Protein AF-A0A0F9DKB9-F1 (afdb_monomer_lite)

Sequence (125 aa):
MIKGDYRDLLKMTRENECPEHGYCLNLVWNAQENSYAIRCGGGHFPDTLTRQLSLTQLYKTGEPLPSYIEENIKRRENKKAMVNPRQQGKPELSLIPHIDLGTGELMVPDLIESLVRYASKYGLD

Organism: NCBI:txid412755

Secondary structure (DSSP, 8-state):
--EE-HHHHHHHHHHEE-TTT-PBEEEEEETTTTEEEEEETTSS--SS-EE---HHHHHHHTPPPPHHHHHHHHHHHHHHHHT-STT-----GGGS-SB-TTT-PBPPHHHHHHHHHHHHHHT--

Radius of gyration: 28.63 Å; chains: 1; bounding box: 68×24×62 Å

pLDDT: mean 77.56, std 11.98, range [46.16, 92.25]

Structure (mmCIF, N/CA/C/O backbone):
data_AF-A0A0F9DKB9-F1
#
_entry.id   AF-A0A0F9DKB9-F1
#
loop_
_atom_site.group_PDB
_atom_site.id
_atom_site.type_symbol
_atom_site.label_atom_id
_atom_site.label_alt_id
_atom_site.label_comp_id
_atom_site.label_asym_id
_atom_site.label_entity_id
_atom_site.label_seq_id
_atom_site.pdbx_PDB_ins_code
_atom_site.Cartn_x
_atom_site.Cartn_y
_atom_site.Cartn_z
_atom_site.occupancy
_atom_site.B_iso_or_equiv
_atom_site.auth_seq_id
_atom_site.auth_comp_id
_atom_site.auth_asym_id
_atom_site.auth_atom_id
_atom_site.pdbx_PDB_model_num
ATOM 1 N N . MET A 1 1 ? 17.967 -5.641 -12.832 1.00 85.75 1 MET A N 1
ATOM 2 C CA . MET A 1 1 ? 17.113 -4.588 -13.430 1.00 85.75 1 MET A CA 1
ATOM 3 C C . MET A 1 1 ? 15.797 -5.179 -13.906 1.00 85.75 1 MET A C 1
ATOM 5 O O . MET A 1 1 ? 15.797 -6.032 -14.790 1.00 85.75 1 MET A O 1
ATOM 9 N N . ILE A 1 2 ? 14.688 -4.699 -13.350 1.00 85.94 2 ILE A N 1
ATOM 10 C CA . ILE A 1 2 ? 13.335 -5.140 -13.706 1.00 85.94 2 ILE A CA 1
ATOM 11 C C . ILE A 1 2 ? 12.843 -4.362 -14.930 1.00 85.94 2 ILE A C 1
ATOM 13 O O . ILE A 1 2 ? 12.879 -3.129 -14.936 1.00 85.94 2 ILE A O 1
ATOM 17 N N . LYS A 1 3 ? 12.395 -5.095 -15.952 1.00 90.81 3 LYS A N 1
ATOM 18 C CA . LYS A 1 3 ? 11.954 -4.576 -17.256 1.00 90.81 3 LYS A CA 1
ATOM 19 C C . LYS A 1 3 ? 10.597 -5.161 -17.620 1.00 90.81 3 LYS A C 1
ATOM 21 O O . LYS A 1 3 ? 10.229 -6.217 -17.108 1.00 90.81 3 LYS A O 1
ATOM 26 N N . GLY A 1 4 ? 9.883 -4.504 -18.525 1.00 88.81 4 GLY A N 1
ATOM 27 C CA . GLY A 1 4 ? 8.587 -4.977 -18.997 1.00 88.81 4 GLY A CA 1
ATOM 28 C C . GLY A 1 4 ? 7.736 -3.875 -19.611 1.00 88.81 4 GLY A C 1
ATOM 29 O O . GLY A 1 4 ? 8.230 -2.796 -19.951 1.00 88.81 4 GLY A O 1
ATOM 30 N N . ASP A 1 5 ? 6.444 -4.162 -19.731 1.00 90.88 5 ASP A N 1
ATOM 31 C CA . ASP A 1 5 ? 5.472 -3.245 -20.308 1.00 90.88 5 ASP A CA 1
ATOM 32 C C . ASP A 1 5 ? 5.238 -2.027 -19.418 1.00 90.88 5 ASP A C 1
ATOM 34 O O . ASP A 1 5 ? 5.122 -2.120 -18.194 1.00 90.88 5 ASP A O 1
ATOM 38 N N . TYR A 1 6 ? 5.091 -0.863 -20.053 1.00 89.62 6 TYR A N 1
ATOM 39 C CA . TYR A 1 6 ? 4.919 0.414 -19.361 1.00 89.62 6 TYR A CA 1
ATOM 40 C C . TYR A 1 6 ? 3.799 0.381 -18.311 1.00 89.62 6 TYR A C 1
ATOM 42 O O . TYR A 1 6 ? 3.978 0.871 -17.199 1.00 89.62 6 TYR A O 1
ATOM 50 N N . ARG A 1 7 ? 2.639 -0.204 -18.644 1.00 91.75 7 ARG A N 1
ATOM 51 C CA . ARG A 1 7 ? 1.474 -0.245 -17.742 1.00 91.75 7 ARG A CA 1
ATOM 52 C C . ARG A 1 7 ? 1.727 -1.102 -16.506 1.00 91.75 7 ARG A C 1
ATOM 54 O O . ARG A 1 7 ? 1.360 -0.692 -15.404 1.00 91.75 7 ARG A O 1
ATOM 61 N N . ASP A 1 8 ? 2.371 -2.246 -16.689 1.00 91.19 8 ASP A N 1
ATOM 62 C CA . ASP A 1 8 ? 2.664 -3.174 -15.601 1.00 91.19 8 ASP A CA 1
ATOM 63 C C . ASP A 1 8 ? 3.728 -2.593 -14.680 1.00 91.19 8 ASP A C 1
ATOM 65 O O . ASP A 1 8 ? 3.537 -2.547 -13.463 1.00 91.19 8 ASP A O 1
ATOM 69 N N . LEU A 1 9 ? 4.793 -2.030 -15.259 1.00 90.56 9 LEU A N 1
ATOM 70 C CA . LEU A 1 9 ? 5.823 -1.338 -14.493 1.00 90.56 9 LEU A CA 1
ATOM 71 C C . LEU A 1 9 ? 5.251 -0.128 -13.746 1.00 90.56 9 LEU A C 1
ATOM 73 O O . LEU A 1 9 ? 5.611 0.095 -12.594 1.00 90.56 9 LEU A O 1
ATOM 77 N N . LEU A 1 10 ? 4.311 0.618 -14.337 1.00 91.31 10 LEU A N 1
ATOM 78 C CA . LEU A 1 10 ? 3.684 1.770 -13.682 1.00 91.31 10 LEU A CA 1
ATOM 79 C C . LEU A 1 10 ? 2.874 1.346 -12.457 1.00 91.31 10 LEU A C 1
ATOM 81 O O . LEU A 1 10 ? 2.911 2.009 -11.418 1.00 91.31 10 LEU A O 1
ATOM 85 N N . LYS A 1 11 ? 2.169 0.217 -12.548 1.00 90.50 11 LYS A N 1
ATOM 86 C CA . LYS A 1 11 ? 1.483 -0.367 -11.396 1.00 90.50 11 LYS A CA 1
ATOM 87 C C . LYS A 1 11 ? 2.488 -0.813 -10.333 1.00 90.50 11 LYS A C 1
ATOM 89 O O . LYS A 1 11 ? 2.324 -0.468 -9.164 1.00 90.50 11 LYS A O 1
ATOM 94 N N . MET A 1 12 ? 3.563 -1.493 -10.738 1.00 89.00 12 MET A N 1
ATOM 95 C CA . MET A 1 12 ? 4.624 -1.921 -9.823 1.00 89.00 12 MET A CA 1
ATOM 96 C C . MET A 1 12 ? 5.272 -0.739 -9.095 1.00 89.00 12 MET A C 1
ATOM 98 O O . MET A 1 12 ? 5.470 -0.831 -7.889 1.00 89.00 12 MET A O 1
ATOM 102 N N . THR A 1 13 ? 5.526 0.389 -9.765 1.00 89.44 13 THR A N 1
ATOM 103 C CA . THR A 1 13 ? 6.126 1.572 -9.118 1.00 89.44 13 THR A CA 1
ATOM 104 C C . THR A 1 13 ? 5.249 2.212 -8.041 1.00 89.44 13 THR A C 1
ATOM 106 O O . THR A 1 13 ? 5.770 2.899 -7.170 1.00 89.44 13 THR A O 1
ATOM 109 N N . ARG A 1 14 ? 3.926 2.004 -8.088 1.00 87.75 14 ARG A N 1
ATOM 110 C CA . ARG A 1 14 ? 2.972 2.579 -7.122 1.00 87.75 14 ARG A CA 1
ATOM 111 C C . ARG A 1 14 ? 2.755 1.705 -5.896 1.00 87.75 14 ARG A C 1
ATOM 113 O O . ARG A 1 14 ? 2.394 2.218 -4.847 1.00 87.75 14 ARG A O 1
ATOM 120 N N . GLU A 1 15 ? 2.891 0.393 -6.057 1.00 87.19 15 GLU A N 1
ATOM 121 C CA . GLU A 1 15 ? 2.625 -0.586 -4.997 1.00 87.19 15 GLU A CA 1
ATOM 122 C C . GLU A 1 15 ? 3.901 -1.061 -4.292 1.00 87.19 15 GLU A C 1
ATOM 124 O O . GLU A 1 15 ? 3.818 -1.818 -3.324 1.00 87.19 15 GLU A O 1
ATOM 129 N N . ASN A 1 16 ? 5.078 -0.674 -4.787 1.00 89.56 16 ASN A N 1
ATOM 130 C CA . ASN A 1 16 ? 6.351 -1.178 -4.294 1.00 89.56 16 ASN A CA 1
ATOM 131 C C . ASN A 1 16 ? 7.377 -0.064 -4.096 1.00 89.56 16 ASN A C 1
ATOM 133 O O . ASN A 1 16 ? 7.343 0.979 -4.747 1.00 89.56 16 ASN A O 1
ATOM 137 N N . GLU A 1 17 ? 8.343 -0.359 -3.240 1.00 90.00 17 GLU A N 1
ATOM 138 C CA . GLU A 1 17 ? 9.507 0.464 -2.955 1.00 90.00 17 GLU A CA 1
ATOM 139 C C . GLU A 1 17 ? 10.796 -0.319 -3.168 1.00 90.00 17 GLU A C 1
ATOM 141 O O . GLU A 1 17 ? 10.819 -1.550 -3.288 1.00 90.00 17 GLU A O 1
ATOM 146 N N . CYS A 1 18 ? 11.894 0.427 -3.232 1.00 88.81 18 CYS A N 1
ATOM 147 C CA . CYS A 1 18 ? 13.219 -0.158 -3.273 1.00 88.81 18 CYS A CA 1
ATOM 148 C C . CYS A 1 18 ? 13.559 -0.805 -1.914 1.00 88.81 18 CYS A C 1
ATOM 150 O O . CYS A 1 18 ? 13.539 -0.097 -0.907 1.00 88.81 18 CYS A O 1
ATOM 152 N N . PRO A 1 19 ? 13.940 -2.095 -1.863 1.00 85.06 19 PRO A N 1
ATOM 153 C CA . PRO A 1 19 ? 14.315 -2.775 -0.619 1.00 85.06 19 PRO A CA 1
ATOM 154 C C . PRO A 1 19 ? 15.549 -2.167 0.048 1.00 85.06 19 PRO A C 1
ATOM 156 O O . PRO A 1 19 ? 15.637 -2.137 1.269 1.00 85.06 19 PRO A O 1
ATOM 159 N N . GLU A 1 20 ? 16.504 -1.687 -0.748 1.00 84.88 20 GLU A N 1
ATOM 160 C CA . GLU A 1 20 ? 17.785 -1.197 -0.236 1.00 84.88 20 GLU A CA 1
ATOM 161 C C . GLU A 1 20 ? 17.674 0.186 0.411 1.00 84.88 20 GLU A C 1
ATOM 163 O O . GLU A 1 20 ? 18.360 0.469 1.386 1.00 84.88 20 GLU A O 1
ATOM 168 N N . HIS A 1 21 ? 16.821 1.057 -0.137 1.00 82.56 21 HIS A N 1
ATOM 169 C CA . HIS A 1 21 ? 16.766 2.467 0.263 1.00 82.56 21 HIS A CA 1
ATOM 170 C C . HIS A 1 21 ? 15.404 2.900 0.822 1.00 82.56 21 HIS A C 1
ATOM 172 O O . HIS A 1 21 ? 15.292 3.999 1.356 1.00 82.56 21 HIS A O 1
ATOM 178 N N . GLY A 1 22 ? 14.352 2.092 0.655 1.00 81.12 22 GLY A N 1
ATOM 179 C CA . GLY A 1 22 ? 12.979 2.465 1.015 1.00 81.12 22 GLY A CA 1
ATOM 180 C C . GLY A 1 22 ? 12.416 3.630 0.194 1.00 81.12 22 GLY A C 1
ATOM 181 O O . GLY A 1 22 ? 11.446 4.257 0.600 1.00 81.12 22 GLY A O 1
ATOM 182 N N . TYR A 1 23 ? 13.038 3.975 -0.937 1.00 85.88 23 TYR A N 1
ATOM 183 C CA . TYR A 1 23 ? 12.570 5.069 -1.786 1.00 85.88 23 TYR A CA 1
ATOM 184 C C . TYR A 1 23 ? 11.524 4.609 -2.794 1.00 85.88 23 TYR A C 1
ATOM 186 O O . TYR A 1 23 ? 11.538 3.465 -3.267 1.00 85.88 23 TYR A O 1
ATOM 194 N N . CYS A 1 24 ? 10.687 5.567 -3.195 1.00 84.81 24 CYS A N 1
ATOM 195 C CA . CYS A 1 24 ? 9.753 5.400 -4.294 1.00 84.81 24 CYS A CA 1
ATOM 196 C C . CYS A 1 24 ? 10.484 5.025 -5.589 1.00 84.81 24 CYS A C 1
ATOM 198 O O . CYS A 1 24 ? 11.612 5.456 -5.871 1.00 84.81 24 CYS A O 1
ATOM 200 N N . LEU A 1 25 ? 9.804 4.214 -6.389 1.00 90.50 25 LEU A N 1
ATOM 201 C CA . LEU A 1 25 ? 10.310 3.712 -7.653 1.00 90.50 25 LEU A CA 1
ATOM 202 C C . LEU A 1 25 ? 9.855 4.614 -8.799 1.00 90.50 25 LEU A C 1
ATOM 204 O O . LEU A 1 25 ? 8.708 5.047 -8.854 1.00 90.50 25 LEU A O 1
ATOM 208 N N . ASN A 1 26 ? 10.759 4.857 -9.740 1.00 91.12 26 ASN A N 1
ATOM 209 C CA . ASN A 1 26 ? 10.510 5.629 -10.944 1.00 91.12 26 ASN A CA 1
ATOM 210 C C . ASN A 1 26 ? 10.624 4.744 -12.179 1.00 91.12 26 ASN A C 1
ATOM 212 O O . ASN A 1 26 ? 11.377 3.770 -12.218 1.00 91.12 26 ASN A O 1
ATOM 216 N N . LEU A 1 27 ? 9.890 5.127 -13.212 1.00 92.12 27 LEU A N 1
ATOM 217 C CA . LEU A 1 27 ? 9.873 4.444 -14.492 1.00 92.12 27 LEU A CA 1
ATOM 218 C C . LEU A 1 27 ? 10.764 5.216 -15.459 1.00 92.12 27 LEU A C 1
ATOM 220 O O . LEU A 1 27 ? 10.562 6.410 -15.677 1.00 92.12 27 LEU A O 1
ATOM 224 N N . VAL A 1 28 ? 11.776 4.549 -16.003 1.00 91.62 28 VAL A N 1
ATOM 225 C CA . VAL A 1 28 ? 12.787 5.176 -16.856 1.00 91.62 28 VAL A CA 1
ATOM 226 C C . VAL A 1 28 ? 12.886 4.401 -18.160 1.00 91.62 28 VAL A C 1
ATOM 228 O O . VAL A 1 28 ? 12.833 3.173 -18.181 1.00 91.62 28 VAL A O 1
ATOM 231 N N . TRP A 1 29 ? 13.017 5.131 -19.262 1.00 91.12 29 TRP A N 1
ATOM 232 C CA . TRP A 1 29 ? 13.310 4.534 -20.556 1.00 91.12 29 TRP A CA 1
ATOM 233 C C . TRP A 1 29 ? 14.790 4.160 -20.641 1.00 91.12 29 TRP A C 1
ATOM 235 O O . TRP A 1 29 ? 15.656 5.025 -20.488 1.00 91.12 29 TRP A O 1
ATOM 245 N N . ASN A 1 30 ? 15.085 2.887 -20.897 1.00 87.75 30 ASN A N 1
ATOM 246 C CA . ASN A 1 30 ? 16.437 2.423 -21.164 1.00 87.75 30 ASN A CA 1
ATOM 247 C C . ASN A 1 30 ? 16.686 2.365 -22.677 1.00 87.75 30 ASN A C 1
ATOM 249 O O . ASN A 1 30 ? 16.205 1.469 -23.370 1.00 87.75 30 ASN A O 1
ATOM 253 N N . ALA A 1 31 ? 17.490 3.304 -23.177 1.00 87.38 31 ALA A N 1
ATOM 254 C CA . ALA A 1 31 ? 17.834 3.388 -24.593 1.00 87.38 31 ALA A CA 1
ATOM 255 C C . ALA A 1 31 ? 18.692 2.210 -25.089 1.00 87.38 31 ALA A C 1
ATOM 257 O O . ALA A 1 31 ? 18.592 1.853 -26.258 1.00 87.38 31 ALA A O 1
ATOM 258 N N . GLN A 1 32 ? 19.507 1.588 -24.225 1.00 86.12 32 GLN A N 1
ATOM 259 C CA . GLN A 1 32 ? 20.395 0.486 -24.632 1.00 86.12 32 GLN A CA 1
ATOM 260 C C . GLN A 1 32 ? 19.620 -0.769 -25.039 1.00 86.12 32 GLN A C 1
ATOM 262 O O . GLN A 1 32 ? 20.055 -1.519 -25.905 1.00 86.12 32 GLN A O 1
ATOM 267 N N . GLU A 1 33 ? 18.465 -0.987 -24.418 1.00 83.12 33 GLU A N 1
ATOM 268 C CA . GLU A 1 33 ? 17.665 -2.201 -24.592 1.00 83.12 33 GLU A CA 1
ATOM 269 C C . GLU A 1 33 ? 16.270 -1.900 -25.139 1.00 83.12 33 GLU A C 1
ATOM 271 O O . GLU A 1 33 ? 15.405 -2.774 -25.130 1.00 83.12 33 GLU A O 1
ATOM 276 N N . ASN A 1 34 ? 16.048 -0.657 -25.579 1.00 88.12 34 ASN A N 1
ATOM 277 C CA . ASN A 1 34 ? 14.801 -0.175 -26.167 1.00 88.12 34 ASN A CA 1
ATOM 278 C C . ASN A 1 34 ? 13.551 -0.563 -25.347 1.00 88.12 34 ASN A C 1
ATOM 280 O O . ASN A 1 34 ? 12.540 -0.998 -25.898 1.00 88.12 34 ASN A O 1
ATOM 284 N N . SER A 1 35 ? 13.648 -0.476 -24.017 1.00 91.12 35 SER A N 1
ATOM 285 C CA . SER A 1 35 ? 12.614 -0.951 -23.090 1.00 91.12 35 SER A CA 1
ATOM 286 C C . SER A 1 35 ? 12.495 -0.072 -21.846 1.00 91.12 35 SER A C 1
ATOM 288 O O . SER A 1 35 ? 13.401 0.686 -21.495 1.00 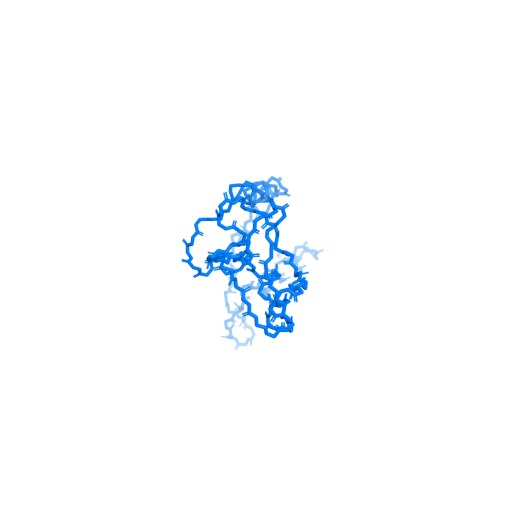91.12 35 SER A O 1
ATOM 290 N N . TYR A 1 36 ? 11.351 -0.158 -21.166 1.00 92.12 36 TYR A N 1
ATOM 291 C CA . TYR A 1 36 ? 11.141 0.510 -19.887 1.00 92.12 36 TYR A CA 1
ATOM 292 C C . TYR A 1 36 ? 11.718 -0.320 -18.739 1.00 92.12 36 TYR A C 1
ATOM 294 O O . TYR A 1 36 ? 11.586 -1.545 -18.711 1.00 92.12 36 TYR A O 1
ATOM 302 N N . ALA A 1 37 ? 12.324 0.365 -17.773 1.00 92.25 37 ALA A N 1
ATOM 303 C CA . ALA A 1 37 ? 12.905 -0.238 -16.585 1.00 92.25 37 ALA A CA 1
ATOM 304 C C . ALA A 1 37 ? 12.542 0.550 -15.322 1.00 92.25 37 ALA A C 1
ATOM 306 O O . ALA A 1 37 ? 12.326 1.766 -15.355 1.00 92.25 37 ALA A O 1
ATOM 307 N N . ILE A 1 38 ? 12.499 -0.155 -14.193 1.00 92.12 38 ILE A N 1
ATOM 308 C CA . ILE A 1 38 ? 12.287 0.456 -12.879 1.00 92.12 38 ILE A CA 1
ATOM 309 C C . ILE A 1 38 ? 13.625 0.927 -12.312 1.00 92.12 38 ILE A C 1
ATOM 311 O O . ILE A 1 38 ? 14.573 0.150 -12.221 1.00 92.12 38 ILE A O 1
ATOM 315 N N . ARG A 1 39 ? 13.680 2.187 -11.878 1.00 91.25 39 ARG A N 1
ATOM 316 C CA . ARG A 1 39 ? 14.835 2.806 -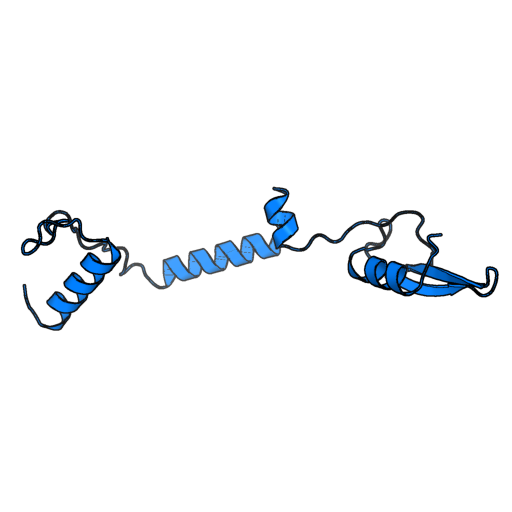11.225 1.00 91.25 39 ARG A CA 1
ATOM 317 C C . ARG A 1 39 ? 14.434 3.355 -9.861 1.00 91.25 39 ARG A C 1
ATOM 319 O O . ARG A 1 39 ? 13.414 4.023 -9.730 1.00 91.25 39 ARG A O 1
ATOM 326 N N . CYS A 1 40 ? 15.249 3.112 -8.846 1.00 91.50 40 CYS A N 1
ATOM 327 C CA . CYS A 1 40 ? 15.055 3.712 -7.531 1.00 91.50 40 CYS A CA 1
ATOM 328 C C . CYS A 1 40 ? 15.402 5.213 -7.554 1.00 91.50 40 CYS A C 1
ATOM 330 O O . CYS A 1 40 ? 16.279 5.640 -8.310 1.00 91.50 40 CYS A O 1
ATOM 332 N N . GLY A 1 41 ? 14.773 6.016 -6.685 1.00 83.56 41 GLY A N 1
ATOM 333 C CA . GLY A 1 41 ? 15.170 7.411 -6.444 1.00 83.56 41 GLY A CA 1
ATOM 334 C C . GLY A 1 41 ? 16.650 7.585 -6.060 1.00 83.56 41 GLY A C 1
ATOM 335 O O . GLY A 1 41 ? 17.250 8.599 -6.401 1.00 83.56 41 GLY A O 1
ATOM 336 N N . GLY A 1 42 ? 17.270 6.562 -5.460 1.00 80.56 42 GLY A N 1
ATOM 337 C CA . GLY A 1 42 ? 18.708 6.510 -5.155 1.00 80.56 42 GLY A CA 1
ATOM 338 C C . GLY A 1 42 ? 19.617 6.287 -6.372 1.00 80.56 42 GLY A C 1
ATOM 339 O O . GLY A 1 42 ? 20.828 6.172 -6.229 1.00 80.56 42 GLY A O 1
ATOM 340 N N . GLY A 1 43 ? 19.058 6.199 -7.582 1.00 84.25 43 GLY A N 1
ATOM 341 C CA . GLY A 1 43 ? 19.824 6.209 -8.825 1.00 84.25 43 GLY A CA 1
ATOM 342 C C . GLY A 1 43 ? 20.272 4.844 -9.354 1.00 84.25 43 GLY A C 1
ATOM 343 O O . GLY A 1 43 ? 20.780 4.811 -10.477 1.00 84.25 43 GLY A O 1
ATOM 344 N N . HIS A 1 44 ? 20.032 3.743 -8.639 1.00 88.00 44 HIS A N 1
ATOM 345 C CA . HIS A 1 44 ? 20.314 2.373 -9.093 1.00 88.00 44 HIS A CA 1
ATOM 346 C C . HIS A 1 44 ? 19.055 1.667 -9.640 1.00 88.00 44 HIS A C 1
ATOM 348 O O . HIS A 1 44 ? 17.923 2.134 -9.463 1.00 88.00 44 HIS A O 1
ATOM 354 N N . PHE A 1 45 ? 19.260 0.534 -10.314 1.00 89.50 45 PHE A N 1
ATOM 355 C CA . PHE A 1 45 ? 18.196 -0.334 -10.822 1.00 89.50 45 PHE A CA 1
ATOM 356 C C . PHE A 1 45 ? 18.009 -1.517 -9.869 1.00 89.50 45 PHE A C 1
ATOM 358 O O . PHE A 1 45 ? 18.874 -2.390 -9.856 1.00 89.50 45 PHE A O 1
ATOM 365 N N . PRO A 1 46 ? 16.924 -1.564 -9.077 1.00 87.06 46 PRO A N 1
ATOM 366 C CA . PRO A 1 46 ? 16.716 -2.658 -8.141 1.00 87.06 46 PRO A CA 1
ATOM 367 C C . PRO A 1 46 ? 16.516 -3.992 -8.874 1.00 87.06 46 PRO A C 1
ATOM 369 O O . PRO A 1 46 ? 15.927 -4.048 -9.963 1.00 87.06 46 PRO A O 1
ATOM 372 N N . ASP A 1 47 ? 17.003 -5.066 -8.255 1.00 86.88 47 ASP A N 1
ATOM 373 C CA . ASP A 1 47 ? 16.779 -6.443 -8.707 1.00 86.88 47 ASP A CA 1
ATOM 374 C C . ASP A 1 47 ? 15.537 -7.071 -8.066 1.00 86.88 47 ASP A C 1
ATOM 376 O O . ASP A 1 47 ? 14.875 -7.902 -8.685 1.00 86.88 47 ASP A O 1
ATOM 380 N N . THR A 1 48 ? 15.175 -6.628 -6.862 1.00 86.56 48 THR A N 1
ATOM 381 C CA . THR A 1 48 ? 13.978 -7.054 -6.131 1.00 86.56 48 THR A CA 1
ATOM 382 C C . THR A 1 48 ? 13.164 -5.844 -5.679 1.00 86.56 48 THR A C 1
ATOM 384 O O . THR A 1 48 ? 13.681 -4.733 -5.566 1.00 86.56 48 THR A O 1
ATOM 387 N N . LEU A 1 49 ? 11.865 -6.049 -5.451 1.00 88.19 49 LEU A N 1
ATOM 388 C CA . LEU A 1 49 ? 10.934 -5.013 -5.003 1.00 88.19 49 LEU A CA 1
ATOM 389 C C . LEU A 1 49 ? 10.312 -5.418 -3.670 1.00 88.19 49 LEU A C 1
ATOM 391 O O . LEU A 1 49 ? 9.955 -6.583 -3.489 1.00 88.19 49 LEU A O 1
ATOM 395 N N . THR A 1 50 ? 10.123 -4.448 -2.778 1.00 87.25 50 THR A N 1
ATOM 396 C CA . THR A 1 50 ? 9.375 -4.649 -1.533 1.00 87.25 50 THR A CA 1
ATOM 397 C C . THR A 1 50 ? 7.994 -4.042 -1.680 1.00 87.25 50 THR A C 1
ATOM 399 O O . THR A 1 50 ? 7.863 -2.873 -2.038 1.00 87.25 50 THR A O 1
ATOM 402 N N . ARG A 1 51 ? 6.951 -4.821 -1.394 1.00 83.75 51 ARG A N 1
ATOM 403 C CA . ARG A 1 51 ? 5.577 -4.335 -1.493 1.00 83.75 51 ARG A CA 1
ATOM 404 C C . ARG A 1 51 ? 5.245 -3.414 -0.325 1.00 83.75 51 ARG A C 1
ATOM 406 O O . ARG A 1 51 ? 5.369 -3.819 0.827 1.00 83.75 51 ARG A O 1
ATOM 413 N N . GLN A 1 52 ? 4.731 -2.225 -0.621 1.00 80.06 52 GLN A N 1
ATOM 414 C CA . GLN A 1 52 ? 4.067 -1.410 0.387 1.00 80.06 52 GLN A CA 1
ATOM 415 C C . GLN A 1 52 ? 2.648 -1.928 0.592 1.00 80.06 52 GLN A C 1
ATOM 417 O O . GLN A 1 52 ? 1.772 -1.786 -0.263 1.00 80.06 52 GLN A O 1
ATOM 422 N N . LEU A 1 53 ? 2.419 -2.5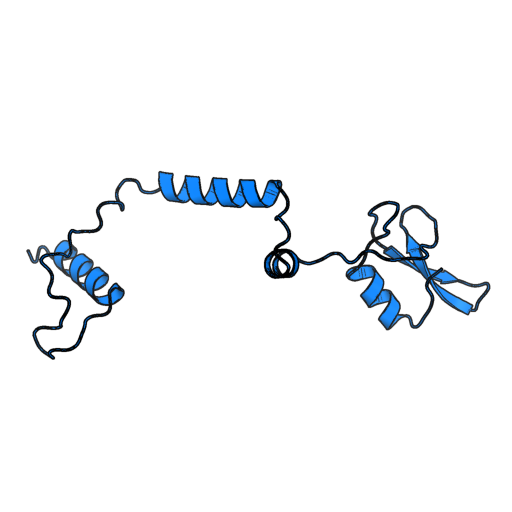58 1.739 1.00 77.69 53 LEU A N 1
ATOM 423 C CA . LEU A 1 53 ? 1.085 -2.974 2.138 1.00 77.69 53 LEU A CA 1
ATOM 424 C C . LEU A 1 53 ? 0.294 -1.757 2.625 1.00 77.69 53 LEU A C 1
ATOM 426 O O . LEU A 1 53 ? 0.770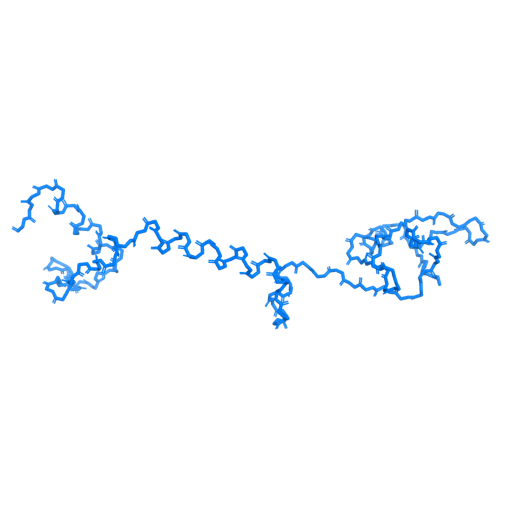 -0.948 3.421 1.00 77.69 53 LEU A O 1
ATOM 430 N N . SER A 1 54 ? -0.950 -1.639 2.166 1.00 76.81 54 SER A N 1
ATOM 431 C CA . SER A 1 54 ? -1.886 -0.666 2.739 1.00 76.81 54 SER A CA 1
ATOM 432 C C . SER A 1 54 ? -2.162 -0.982 4.213 1.00 76.81 54 SER A C 1
ATOM 434 O O . SER A 1 54 ? -2.099 -2.138 4.627 1.00 76.81 54 SER A O 1
ATOM 436 N N . LEU A 1 55 ? -2.570 0.017 5.002 1.00 76.44 55 LEU A N 1
ATOM 437 C CA . LEU A 1 55 ? -2.923 -0.181 6.418 1.00 76.44 55 LEU A CA 1
ATOM 438 C C . LEU A 1 55 ? -3.981 -1.274 6.627 1.00 76.44 55 LEU A C 1
ATOM 440 O O . LEU A 1 55 ? -3.908 -2.045 7.578 1.00 76.44 55 LEU A O 1
ATOM 444 N N . THR A 1 56 ? -4.949 -1.379 5.714 1.00 75.94 56 THR A N 1
ATOM 445 C CA . THR A 1 56 ? -5.968 -2.436 5.753 1.00 75.94 56 THR A CA 1
ATOM 446 C C . THR A 1 56 ? -5.374 -3.816 5.487 1.00 75.94 56 THR A C 1
ATOM 448 O O . THR A 1 56 ? -5.844 -4.800 6.049 1.00 75.94 56 THR A O 1
ATOM 451 N N . GLN A 1 57 ? -4.364 -3.910 4.621 1.00 77.25 57 GLN A N 1
ATOM 452 C CA . GLN A 1 57 ? -3.663 -5.164 4.358 1.00 77.25 57 GLN A CA 1
ATOM 453 C C . GLN A 1 57 ? -2.753 -5.545 5.526 1.00 77.25 57 GLN A C 1
ATOM 455 O O . GLN A 1 57 ? -2.833 -6.691 5.941 1.00 77.25 57 GLN A O 1
ATOM 460 N N . LEU A 1 58 ? -2.005 -4.596 6.102 1.00 76.06 58 LEU A N 1
ATOM 461 C CA . LEU A 1 58 ? -1.199 -4.809 7.315 1.00 76.06 58 LEU A CA 1
ATOM 462 C C . LEU A 1 58 ? -2.053 -5.326 8.482 1.00 76.06 58 LEU A C 1
ATOM 464 O O . LEU A 1 58 ? -1.696 -6.284 9.158 1.00 76.06 58 LEU A O 1
ATOM 468 N N . TYR A 1 59 ? -3.247 -4.754 8.663 1.00 73.19 59 TYR A N 1
ATOM 469 C CA . TYR A 1 59 ? -4.192 -5.239 9.668 1.00 73.19 59 TYR A CA 1
ATOM 470 C C . TYR A 1 59 ? -4.670 -6.675 9.387 1.00 73.19 59 TYR A C 1
ATOM 472 O O . TYR A 1 59 ? -4.788 -7.485 10.302 1.00 73.19 59 TYR A O 1
ATOM 480 N N . LYS A 1 60 ? -4.936 -7.014 8.118 1.00 76.88 60 LYS A N 1
ATOM 481 C CA . LYS A 1 60 ? -5.375 -8.362 7.717 1.00 76.88 60 LYS A CA 1
ATOM 482 C C . LYS A 1 60 ? -4.271 -9.413 7.820 1.00 76.88 60 LYS A C 1
ATOM 484 O O . LYS A 1 60 ? -4.590 -10.574 8.049 1.00 76.88 60 LYS A O 1
ATOM 489 N N . THR A 1 61 ? -3.010 -9.035 7.619 1.00 75.69 61 THR A N 1
ATOM 490 C CA . THR A 1 61 ? -1.862 -9.945 7.745 1.00 75.69 61 THR A CA 1
ATOM 491 C C . THR A 1 61 ? -1.494 -10.222 9.202 1.00 75.69 61 THR A C 1
ATOM 493 O O . THR A 1 61 ? -0.708 -11.129 9.456 1.00 75.69 61 THR A O 1
ATOM 496 N N . GLY A 1 62 ? -2.083 -9.493 10.158 1.00 72.81 62 GLY A N 1
ATOM 497 C CA . GLY A 1 62 ? -1.767 -9.624 11.580 1.00 72.81 62 GLY A CA 1
ATOM 498 C C . GLY A 1 62 ? -0.406 -9.032 11.947 1.00 72.81 62 GLY A C 1
ATOM 499 O O . GLY A 1 62 ? 0.089 -9.283 13.045 1.00 72.81 62 GLY A O 1
ATOM 500 N N . GLU A 1 63 ? 0.204 -8.258 11.044 1.00 74.31 63 GLU A N 1
ATOM 501 C CA . GLU A 1 63 ? 1.428 -7.528 11.345 1.00 74.31 63 GLU A CA 1
ATOM 502 C C . GLU A 1 63 ? 1.113 -6.336 12.261 1.00 74.31 63 GLU A C 1
ATOM 504 O O . GLU A 1 63 ? 0.059 -5.702 12.121 1.00 74.31 63 GLU A O 1
ATOM 509 N N . PRO A 1 64 ? 2.002 -6.025 13.222 1.00 70.12 64 PRO A N 1
ATOM 510 C CA . PRO A 1 64 ? 1.798 -4.903 14.125 1.00 70.12 64 PRO A CA 1
ATOM 511 C C . PRO A 1 64 ? 1.696 -3.602 13.328 1.00 70.12 64 PRO A C 1
ATOM 513 O O . PRO A 1 64 ? 2.468 -3.349 12.398 1.00 70.12 64 PRO A O 1
ATOM 516 N N . LEU A 1 65 ? 0.720 -2.770 13.690 1.00 73.94 65 LEU A N 1
ATOM 517 C CA . LEU A 1 65 ? 0.549 -1.473 13.053 1.00 73.94 65 LEU A CA 1
ATOM 518 C C . LEU A 1 65 ? 1.751 -0.579 13.399 1.00 73.94 65 LEU A C 1
ATOM 520 O O . LEU A 1 65 ? 2.317 -0.686 14.487 1.00 73.94 65 LEU A O 1
ATOM 524 N N . PRO A 1 66 ? 2.135 0.351 12.511 1.00 78.75 66 PRO A N 1
ATOM 525 C CA . PRO A 1 66 ? 3.144 1.345 12.844 1.00 78.75 66 PRO A CA 1
ATOM 526 C C . PRO A 1 66 ? 2.806 2.084 14.149 1.00 78.75 66 PRO A C 1
ATOM 528 O O . PRO A 1 66 ? 1.666 2.513 14.348 1.00 78.75 66 PRO A O 1
ATOM 531 N N . SER A 1 67 ? 3.806 2.287 15.012 1.00 79.56 67 SER A N 1
ATOM 532 C CA . SER A 1 67 ? 3.635 2.839 16.369 1.00 79.56 67 SER A CA 1
ATOM 533 C C . SER A 1 67 ? 2.862 4.162 16.407 1.00 79.56 67 SER A C 1
ATOM 535 O O . SER A 1 67 ? 1.991 4.355 17.252 1.00 79.56 67 SER A O 1
ATOM 537 N N . TYR A 1 68 ? 3.100 5.054 15.443 1.00 78.62 68 TYR A N 1
ATOM 538 C CA . TYR A 1 68 ? 2.398 6.337 15.350 1.00 78.62 68 TYR A CA 1
ATOM 539 C C . TYR A 1 68 ? 0.880 6.184 15.123 1.00 78.62 68 TYR A C 1
ATOM 541 O O . TYR A 1 68 ? 0.093 7.042 15.531 1.00 78.62 68 TYR A O 1
ATOM 549 N N . ILE A 1 69 ? 0.442 5.099 14.479 1.00 78.75 69 ILE A N 1
ATOM 550 C CA . ILE A 1 69 ? -0.978 4.792 14.267 1.00 78.75 69 ILE A CA 1
ATOM 551 C C . ILE A 1 69 ? -1.579 4.241 15.548 1.00 78.75 69 ILE A C 1
ATOM 553 O O . ILE A 1 69 ? -2.653 4.687 15.952 1.00 78.75 69 ILE A O 1
ATOM 557 N N . GLU A 1 70 ? -0.874 3.328 16.213 1.00 80.19 70 GLU A N 1
ATOM 558 C CA . GLU A 1 70 ? -1.302 2.783 17.501 1.00 80.19 70 GLU A CA 1
ATOM 559 C C . GLU A 1 70 ? -1.473 3.887 18.548 1.00 80.19 70 GLU A C 1
ATOM 561 O O . GLU A 1 70 ? -2.480 3.936 19.256 1.00 80.19 70 GLU A O 1
ATOM 566 N N . GLU A 1 71 ? -0.532 4.829 18.609 1.00 83.81 71 GLU A N 1
ATOM 567 C CA . GLU A 1 71 ? -0.618 5.994 19.486 1.00 83.81 71 GLU A CA 1
ATOM 568 C C . GLU A 1 71 ? -1.805 6.895 19.144 1.00 83.81 71 GLU A C 1
ATOM 570 O O . GLU A 1 71 ? -2.502 7.364 20.045 1.00 83.81 71 GLU A O 1
ATOM 575 N N . ASN A 1 72 ? -2.077 7.125 17.858 1.00 83.25 72 ASN A N 1
ATOM 576 C CA . ASN A 1 72 ? -3.232 7.911 17.427 1.00 83.25 72 ASN A CA 1
ATOM 577 C C . ASN A 1 72 ? -4.562 7.233 17.784 1.00 83.25 72 ASN A C 1
ATOM 579 O O . ASN A 1 72 ? -5.494 7.916 18.222 1.00 83.25 72 ASN A O 1
ATOM 583 N N . ILE A 1 73 ? -4.650 5.906 17.646 1.00 80.81 73 ILE A N 1
ATOM 584 C CA . ILE A 1 73 ? -5.812 5.117 18.076 1.00 80.81 73 ILE A CA 1
ATOM 585 C C . ILE A 1 73 ? -5.993 5.264 19.589 1.00 80.81 73 ILE A C 1
ATOM 587 O O . ILE A 1 73 ? -7.051 5.721 20.022 1.00 80.81 73 ILE A O 1
ATOM 591 N N . LYS A 1 74 ? -4.939 5.014 20.379 1.00 83.19 74 LYS A N 1
ATOM 592 C CA . LYS A 1 74 ? -4.958 5.163 21.844 1.00 83.19 74 LYS A CA 1
ATOM 593 C C . LYS A 1 74 ? -5.348 6.575 22.277 1.00 83.19 74 LYS A C 1
ATOM 595 O O . LYS A 1 74 ? -6.196 6.745 23.146 1.00 83.19 74 LYS A O 1
ATOM 600 N N . ARG A 1 75 ? -4.797 7.622 21.651 1.00 85.50 75 ARG A N 1
ATOM 601 C CA . ARG A 1 75 ? -5.179 9.020 21.936 1.00 85.50 75 ARG A CA 1
ATOM 602 C C . ARG A 1 75 ? -6.654 9.273 21.651 1.00 85.50 75 ARG A C 1
ATOM 604 O O . ARG A 1 75 ? -7.307 9.981 22.416 1.00 85.50 75 ARG A O 1
ATOM 611 N N . ARG A 1 76 ? -7.196 8.713 20.566 1.00 80.25 76 ARG A N 1
ATOM 612 C CA . ARG A 1 76 ? -8.614 8.860 20.214 1.00 80.25 76 ARG A CA 1
ATOM 613 C C . ARG A 1 76 ? -9.520 8.101 21.181 1.00 80.25 76 ARG A C 1
ATOM 615 O O . ARG A 1 76 ? -10.563 8.636 21.546 1.00 80.25 76 ARG A O 1
ATOM 622 N N . GLU A 1 77 ? -9.130 6.905 21.607 1.00 79.88 77 GLU A N 1
ATOM 623 C CA . GLU A 1 77 ? -9.829 6.130 22.639 1.00 79.88 77 GLU A CA 1
ATOM 624 C C . GLU A 1 77 ? -9.819 6.856 23.984 1.00 79.88 77 GLU A C 1
ATOM 626 O O . GLU A 1 77 ? -10.880 7.078 24.563 1.00 79.88 77 GLU A O 1
ATOM 631 N N . ASN A 1 78 ? -8.660 7.355 24.414 1.00 80.81 78 ASN A N 1
ATOM 632 C CA . ASN A 1 78 ? -8.530 8.163 25.625 1.00 80.81 78 ASN A CA 1
ATOM 633 C C . ASN A 1 78 ? -9.381 9.434 25.542 1.00 80.81 78 ASN A C 1
ATOM 635 O O . ASN A 1 78 ? -10.071 9.784 26.493 1.00 80.81 78 ASN A O 1
ATOM 639 N N . LYS A 1 79 ? -9.408 10.105 24.384 1.00 78.81 79 LYS A N 1
ATOM 640 C CA . LYS A 1 79 ? -10.269 11.274 24.173 1.00 78.81 79 LYS A CA 1
ATOM 641 C C . LYS A 1 79 ? -11.752 10.906 24.244 1.00 78.81 79 LYS A C 1
ATOM 643 O O . LYS A 1 79 ? -12.516 11.664 24.828 1.00 78.81 79 LYS A O 1
ATOM 648 N N . LYS A 1 80 ? -12.175 9.758 23.702 1.00 69.62 80 LYS A N 1
ATOM 649 C CA . LYS A 1 80 ? -13.555 9.260 23.861 1.00 69.62 80 LYS A CA 1
ATOM 650 C C . LYS A 1 80 ? -13.883 8.968 25.328 1.00 69.62 80 LYS A C 1
ATOM 652 O O . LYS A 1 80 ? -14.958 9.346 25.776 1.00 69.62 80 LYS A O 1
ATOM 657 N N . ALA A 1 81 ? -12.952 8.367 26.069 1.00 66.75 81 ALA A N 1
ATOM 658 C CA . ALA A 1 81 ? -13.109 8.098 27.497 1.00 66.75 81 ALA A CA 1
ATOM 659 C C . ALA A 1 81 ? -13.196 9.394 28.328 1.00 66.75 81 ALA A C 1
ATOM 661 O O . ALA A 1 81 ? -14.018 9.496 29.233 1.00 66.75 81 ALA A O 1
ATOM 662 N N . MET A 1 82 ? -12.410 10.422 27.986 1.00 65.44 82 MET A N 1
ATOM 663 C CA . MET A 1 82 ? -12.433 11.722 28.671 1.00 65.44 82 MET A CA 1
ATOM 664 C C . MET A 1 82 ? -13.643 12.588 28.299 1.00 65.44 82 MET A C 1
ATOM 666 O O . MET A 1 82 ? -14.120 13.354 29.131 1.00 65.44 82 MET A O 1
ATOM 670 N N . VAL A 1 83 ? -14.159 12.475 27.070 1.00 59.84 83 VAL A N 1
ATOM 671 C CA . VAL A 1 83 ? -15.332 13.239 26.608 1.00 59.84 83 VAL A CA 1
ATOM 672 C C . VAL A 1 83 ? -16.642 12.717 27.220 1.00 59.84 83 VAL A C 1
ATOM 674 O O . VAL A 1 83 ? -17.659 13.390 27.096 1.00 59.84 83 VAL A O 1
ATOM 677 N N . ASN A 1 84 ? -16.642 11.600 27.964 1.00 55.09 84 ASN A N 1
ATOM 678 C CA . ASN A 1 84 ? -17.797 11.207 28.776 1.00 55.09 84 ASN A CA 1
ATOM 679 C C . ASN A 1 84 ? -17.467 10.2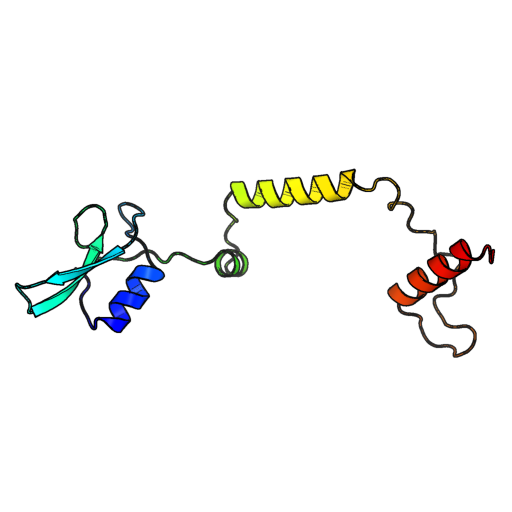61 29.953 1.00 55.09 84 ASN A C 1
ATOM 681 O O . ASN A 1 84 ? -17.671 9.054 29.846 1.00 55.09 84 ASN A O 1
ATOM 685 N N . PRO A 1 85 ? -17.132 10.788 31.144 1.00 50.72 85 PRO A N 1
ATOM 686 C CA . PRO A 1 85 ? -17.359 10.051 32.388 1.00 50.72 85 PRO A CA 1
ATOM 687 C C . PRO A 1 85 ? -18.855 10.007 32.772 1.00 50.72 85 PRO A C 1
ATOM 689 O O . PRO A 1 85 ? -19.269 9.157 33.550 1.00 50.72 85 PRO A O 1
ATOM 692 N N . ARG A 1 86 ? -19.703 10.883 32.202 1.00 49.72 86 ARG A N 1
ATOM 693 C CA . ARG A 1 86 ? -21.150 10.958 32.501 1.00 49.72 86 ARG A CA 1
ATOM 694 C C . ARG A 1 86 ? -22.047 10.024 31.675 1.00 49.72 86 ARG A C 1
ATOM 696 O O . ARG A 1 86 ? -23.229 9.937 31.975 1.00 49.72 86 ARG A O 1
ATOM 703 N N . GLN A 1 87 ? -21.510 9.296 30.693 1.00 49.56 87 GLN A N 1
ATOM 704 C CA . GLN A 1 87 ? -22.239 8.220 29.988 1.00 49.56 87 GLN A CA 1
ATOM 705 C C . GLN A 1 87 ? -21.789 6.810 30.410 1.00 49.56 87 GLN A C 1
ATOM 707 O O . GLN A 1 87 ? -22.109 5.830 29.747 1.00 49.56 87 GLN A O 1
ATOM 712 N N . GLN A 1 88 ? -21.068 6.692 31.530 1.00 46.19 88 GLN A N 1
ATOM 713 C CA . GLN A 1 88 ? -20.891 5.420 32.244 1.00 46.19 88 GLN A CA 1
ATOM 714 C C . GLN A 1 88 ? -21.967 5.178 33.309 1.00 46.19 88 GLN A C 1
ATOM 716 O O . GLN A 1 88 ? -21.910 4.186 34.023 1.00 46.19 88 GLN A O 1
ATOM 721 N N . GLY A 1 89 ? -22.998 6.019 33.374 1.00 46.16 89 GLY A N 1
ATOM 722 C CA . GLY A 1 89 ? -24.304 5.531 33.783 1.00 46.16 89 GLY A CA 1
ATOM 723 C C . GLY A 1 89 ? -24.930 4.851 32.575 1.00 46.16 89 GLY A C 1
ATOM 724 O O . GLY A 1 89 ? -25.712 5.483 31.872 1.00 46.16 89 GLY A O 1
ATOM 725 N N . LYS A 1 90 ? -24.600 3.578 32.307 1.00 49.12 90 LYS A N 1
ATOM 726 C CA . LYS A 1 90 ? -25.644 2.739 31.710 1.00 49.12 90 LYS A CA 1
ATOM 727 C C . LYS A 1 90 ? -26.805 2.872 32.696 1.00 49.12 90 LYS A C 1
ATOM 729 O O . LYS A 1 90 ? -26.559 2.589 33.872 1.00 49.12 90 LYS A O 1
ATOM 734 N N . PRO A 1 91 ? -27.994 3.369 32.310 1.00 49.41 91 PRO A N 1
ATOM 735 C CA . PRO A 1 91 ? -29.135 3.209 33.194 1.00 49.41 91 PRO A CA 1
ATOM 736 C C . PRO A 1 91 ? -29.159 1.725 33.563 1.00 49.41 91 PRO A C 1
ATOM 738 O O . PRO A 1 91 ? -28.937 0.875 32.695 1.00 49.41 91 PRO A O 1
ATOM 741 N N . GLU A 1 92 ? -29.286 1.405 34.846 1.00 51.06 92 GLU A N 1
ATOM 742 C CA . GLU A 1 92 ? -29.588 0.039 35.248 1.00 51.06 92 GLU A CA 1
ATOM 743 C C . GLU A 1 92 ? -30.929 -0.307 34.595 1.00 51.06 92 GLU A C 1
ATOM 745 O O . GLU A 1 92 ? -32.002 -0.028 35.116 1.00 51.06 92 GLU A O 1
ATOM 750 N N . LEU A 1 93 ? -30.865 -0.877 33.391 1.00 54.78 93 LEU A N 1
ATOM 751 C CA . LEU A 1 93 ? -32.016 -1.368 32.638 1.00 54.78 93 LEU A CA 1
ATOM 752 C C . LEU A 1 93 ? -32.561 -2.660 33.263 1.00 54.78 93 LEU A C 1
ATOM 754 O O . LEU A 1 93 ? -33.428 -3.293 32.678 1.00 54.78 93 LEU A O 1
ATOM 758 N N . SER A 1 94 ? -32.065 -3.061 34.440 1.00 54.34 94 SER A N 1
ATOM 759 C CA . SER A 1 94 ? -32.483 -4.260 35.171 1.00 54.34 94 SER A CA 1
ATOM 760 C C . SER A 1 94 ? -33.973 -4.254 35.519 1.00 54.34 94 SER A C 1
ATOM 762 O O . SER A 1 94 ? -34.545 -5.321 35.724 1.00 54.34 94 SER A O 1
ATOM 764 N N . LEU A 1 95 ? -34.605 -3.075 35.551 1.00 57.72 95 LEU A N 1
ATOM 765 C CA . LEU A 1 95 ? -36.039 -2.903 35.793 1.00 57.72 95 LEU A CA 1
ATOM 766 C C . LEU A 1 95 ? -36.867 -2.707 34.512 1.00 57.72 95 LEU A C 1
ATOM 768 O O . LEU A 1 95 ? -38.093 -2.686 34.596 1.00 57.72 95 LEU A O 1
ATOM 772 N N . ILE A 1 96 ? -36.238 -2.569 33.337 1.00 61.97 96 ILE A N 1
ATOM 773 C CA . ILE A 1 96 ? -36.963 -2.373 32.077 1.00 61.97 96 ILE A CA 1
ATOM 774 C C . ILE A 1 96 ? -37.200 -3.737 31.431 1.00 61.97 96 ILE A C 1
ATOM 776 O O . ILE A 1 96 ? -36.232 -4.441 31.134 1.00 61.97 96 ILE A O 1
ATOM 780 N N . PRO A 1 97 ? -38.462 -4.127 31.182 1.00 63.00 97 PRO A N 1
ATOM 781 C CA . PRO A 1 97 ? -38.757 -5.364 30.479 1.00 63.00 97 PRO A CA 1
ATOM 782 C C . PRO A 1 97 ? -38.009 -5.393 29.144 1.00 63.00 97 PRO A C 1
ATOM 784 O O . PRO A 1 97 ? -38.172 -4.505 28.314 1.00 63.00 97 PRO A O 1
ATOM 787 N N . HIS A 1 98 ? -37.210 -6.432 28.902 1.00 68.44 98 HIS A N 1
ATOM 788 C CA . HIS A 1 98 ? -36.570 -6.662 27.596 1.00 68.44 98 HIS A CA 1
ATOM 789 C C . HIS A 1 98 ? -37.555 -7.171 26.535 1.00 68.44 98 HIS A C 1
ATOM 791 O O . HIS A 1 98 ? -37.151 -7.632 25.470 1.00 68.44 98 HIS A O 1
ATOM 797 N N . ILE A 1 99 ? -38.845 -7.125 26.846 1.00 69.06 99 ILE A N 1
ATOM 798 C CA . ILE A 1 99 ? -39.939 -7.639 26.045 1.00 69.06 99 ILE A CA 1
ATOM 799 C C . ILE A 1 99 ? -40.970 -6.522 25.966 1.00 69.06 99 ILE A C 1
ATOM 801 O O . ILE A 1 99 ? -41.316 -5.928 26.990 1.00 69.06 99 ILE A O 1
ATOM 805 N N . ASP A 1 100 ? -41.438 -6.223 24.762 1.00 63.81 100 ASP A N 1
ATOM 806 C CA . ASP A 1 100 ? -42.535 -5.288 24.566 1.00 63.81 100 ASP A CA 1
ATOM 807 C C . ASP A 1 100 ? -43.798 -5.869 25.217 1.00 63.81 100 ASP A C 1
ATOM 809 O O . ASP A 1 100 ? -44.273 -6.942 24.849 1.00 63.81 100 ASP A O 1
ATOM 813 N N . LEU A 1 101 ? -44.339 -5.168 26.215 1.00 67.94 101 LEU A N 1
ATOM 814 C CA . LEU A 1 101 ? -45.505 -5.615 26.978 1.00 67.94 101 LEU A CA 1
ATOM 815 C C . LEU A 1 101 ? -46.786 -5.668 26.127 1.00 67.94 101 LEU A C 1
ATOM 817 O O . LEU A 1 101 ? -47.739 -6.340 26.520 1.00 67.94 101 LEU A O 1
ATOM 821 N N . GLY A 1 102 ? -46.823 -4.971 24.985 1.00 67.44 102 GLY A N 1
ATOM 822 C CA . GLY A 1 102 ? -47.960 -4.979 24.064 1.00 67.44 102 GLY A CA 1
ATOM 823 C C . GLY A 1 102 ? -47.939 -6.131 23.057 1.00 67.44 102 GLY A C 1
ATOM 824 O O . GLY A 1 102 ? -49.002 -6.620 22.676 1.00 67.44 102 GLY A O 1
ATOM 825 N N . THR A 1 103 ? -46.752 -6.574 22.632 1.00 68.25 103 THR A N 1
A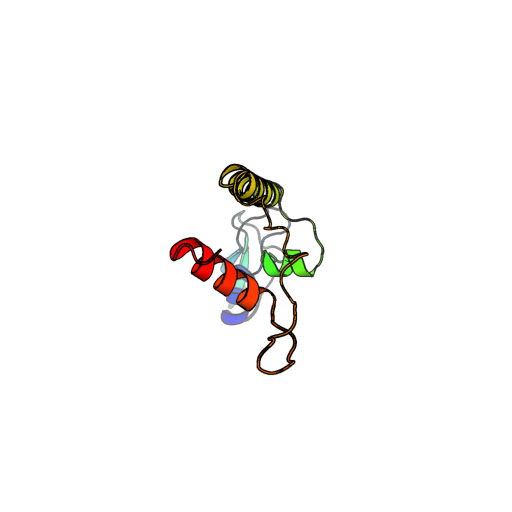TOM 826 C CA . THR A 1 103 ? -46.584 -7.558 21.542 1.00 68.25 103 THR A CA 1
ATOM 827 C C . THR A 1 103 ? -45.933 -8.871 21.981 1.00 68.25 103 THR A C 1
ATOM 829 O O . THR A 1 103 ? -46.085 -9.884 21.303 1.00 68.25 103 THR A O 1
ATOM 832 N N . GLY A 1 104 ? -45.248 -8.893 23.126 1.00 66.50 104 GLY A N 1
ATOM 833 C CA . GLY A 1 104 ? -44.518 -10.057 23.630 1.00 66.50 104 GLY A CA 1
ATOM 834 C C . GLY A 1 104 ? -43.183 -10.316 22.924 1.00 66.50 104 GLY A C 1
ATOM 835 O O . GLY A 1 104 ? -42.548 -11.338 23.187 1.00 66.50 104 GLY A O 1
ATOM 836 N N . GLU A 1 105 ? -42.739 -9.417 22.042 1.00 70.62 105 GLU A N 1
ATOM 837 C CA . GLU A 1 105 ? -41.489 -9.562 21.295 1.00 70.62 105 GLU A CA 1
ATOM 838 C C . GLU A 1 105 ? -40.285 -8.986 22.051 1.00 70.62 105 GLU A C 1
ATOM 840 O O . GLU A 1 105 ? -40.389 -8.012 22.797 1.00 70.62 105 GLU A O 1
ATOM 845 N N . LEU A 1 106 ? -39.112 -9.595 21.850 1.00 66.94 106 LEU A N 1
ATOM 846 C CA . LEU A 1 106 ? -37.848 -9.139 22.432 1.00 66.94 106 LEU A CA 1
ATOM 847 C C . LEU A 1 106 ? -37.460 -7.767 21.869 1.00 66.94 106 LEU A C 1
ATOM 849 O O . LEU A 1 106 ? -37.263 -7.608 20.664 1.00 66.94 106 LEU A O 1
ATOM 853 N N . MET A 1 107 ? -37.283 -6.788 22.751 1.00 67.38 107 MET A N 1
ATOM 854 C CA . MET A 1 107 ? -36.853 -5.451 22.361 1.00 67.38 107 MET A CA 1
ATOM 855 C C . MET A 1 107 ? -35.342 -5.411 22.134 1.00 67.38 107 MET A C 1
ATOM 857 O O . MET A 1 107 ? -34.541 -5.769 23.000 1.00 67.38 107 MET A O 1
ATOM 861 N N . VAL A 1 108 ? -34.947 -4.933 20.954 1.00 74.06 108 VAL A N 1
ATOM 862 C CA . VAL A 1 108 ? -33.541 -4.708 20.597 1.00 74.06 108 VAL A CA 1
ATOM 863 C C . VAL A 1 108 ? -32.958 -3.615 21.513 1.00 74.06 108 VAL A C 1
ATOM 865 O O . VAL A 1 108 ? -33.641 -2.618 21.756 1.00 74.06 108 VAL A O 1
ATOM 868 N N . PRO A 1 109 ? -31.709 -3.743 22.004 1.00 69.38 109 PRO A N 1
ATOM 869 C CA . PRO A 1 109 ? -31.109 -2.791 22.948 1.00 69.38 109 PRO A CA 1
ATOM 870 C C . PRO A 1 109 ? -31.195 -1.315 22.524 1.00 69.38 109 PRO A C 1
ATOM 872 O O . PRO A 1 109 ? -31.478 -0.455 23.356 1.00 69.38 109 PRO A O 1
ATOM 875 N N . ASP A 1 110 ? -31.044 -1.030 21.229 1.00 72.31 110 ASP A N 1
ATOM 876 C CA . ASP A 1 110 ? -31.145 0.327 20.675 1.00 72.31 110 ASP A CA 1
ATOM 877 C C . ASP A 1 110 ? -32.548 0.939 20.857 1.00 72.31 110 ASP A C 1
ATOM 879 O O . ASP A 1 110 ? -32.690 2.141 21.097 1.00 72.31 110 ASP A O 1
ATOM 883 N N . LEU A 1 111 ? -33.596 0.110 20.784 1.00 72.38 111 LEU A N 1
ATOM 884 C CA . LEU A 1 111 ? -34.978 0.538 20.996 1.00 72.38 111 LEU A CA 1
ATOM 885 C C . LEU A 1 111 ? -35.211 0.889 22.469 1.00 72.38 111 LEU A C 1
ATOM 887 O O . LEU A 1 111 ? -35.793 1.933 22.762 1.00 72.38 111 LEU A O 1
ATOM 891 N N . ILE A 1 112 ? -34.688 0.077 23.389 1.00 72.44 112 ILE A N 1
ATOM 892 C CA . ILE A 1 112 ? -34.779 0.320 24.835 1.00 72.44 112 ILE A CA 1
ATOM 893 C C . ILE A 1 112 ? -34.106 1.651 25.192 1.00 72.44 112 ILE A C 1
ATOM 895 O O . ILE A 1 112 ? -34.704 2.484 25.873 1.00 72.44 112 ILE A O 1
ATOM 899 N N . GLU A 1 113 ? -32.901 1.909 24.675 1.00 75.62 113 GLU A N 1
ATOM 900 C CA . GLU A 1 113 ? -32.217 3.189 24.892 1.00 75.62 113 GLU A CA 1
ATOM 901 C C . GLU A 1 113 ? -33.022 4.382 24.360 1.00 75.62 113 GLU A C 1
ATOM 903 O O . GLU A 1 113 ? -33.055 5.444 24.989 1.00 75.62 113 GLU A O 1
ATOM 908 N N . SER A 1 114 ? -33.686 4.220 23.213 1.00 76.12 114 SER A N 1
ATOM 909 C CA . SER A 1 114 ? -34.516 5.275 22.629 1.00 76.12 114 SER A CA 1
ATOM 910 C C . SER A 1 114 ? -35.757 5.583 23.476 1.00 76.12 114 SER A C 1
ATOM 912 O O . SER A 1 114 ? -36.076 6.756 23.685 1.00 76.12 114 SER A O 1
ATOM 914 N N . LEU A 1 115 ? -36.400 4.551 24.032 1.00 74.50 115 LEU A N 1
ATOM 915 C CA . LEU A 1 115 ? -37.577 4.675 24.892 1.00 74.50 115 LEU A CA 1
ATOM 916 C C . LEU A 1 115 ? -37.227 5.328 26.229 1.00 74.50 115 LEU A C 1
ATOM 918 O O . LEU A 1 115 ? -37.925 6.242 26.659 1.00 74.50 115 LEU A O 1
ATOM 922 N N . VAL A 1 116 ? -36.101 4.943 26.836 1.00 77.44 116 VAL A N 1
ATOM 923 C CA . VAL A 1 116 ? -35.602 5.576 28.067 1.00 77.44 116 VAL A CA 1
ATOM 924 C C . VAL A 1 116 ? -35.317 7.057 27.842 1.00 77.44 116 VAL A C 1
ATOM 926 O O . VAL A 1 116 ? -35.755 7.903 28.619 1.00 77.44 116 VAL A O 1
ATOM 929 N N . ARG A 1 117 ? -34.643 7.406 26.739 1.00 80.06 117 ARG A N 1
ATOM 930 C CA . ARG A 1 117 ? -34.384 8.814 26.397 1.00 80.06 117 ARG A CA 1
ATOM 931 C C . ARG A 1 117 ? -35.670 9.602 26.167 1.00 80.06 117 ARG A C 1
ATOM 933 O O . ARG A 1 117 ? -35.722 10.778 26.521 1.00 80.06 117 ARG A O 1
ATOM 940 N N . TYR A 1 118 ? -36.681 8.983 25.561 1.00 77.88 118 TYR A N 1
ATOM 941 C CA . TYR A 1 118 ? -37.987 9.602 25.373 1.00 77.88 118 TYR A CA 1
ATOM 942 C C . TYR A 1 118 ? -38.679 9.844 26.722 1.00 77.88 118 TYR A C 1
ATOM 944 O O . TYR A 1 118 ? -39.047 10.980 27.009 1.00 77.88 118 TYR A O 1
ATOM 952 N N . ALA A 1 119 ? -38.777 8.827 27.578 1.00 77.94 119 ALA A N 1
ATOM 953 C CA . ALA A 1 119 ? -39.413 8.918 28.890 1.00 77.94 119 ALA A CA 1
ATOM 954 C C . ALA A 1 119 ? -38.787 10.018 29.767 1.00 77.94 119 ALA A C 1
ATOM 956 O O . ALA A 1 119 ? -39.490 10.924 30.220 1.00 77.94 119 ALA A O 1
ATOM 957 N N . SER A 1 120 ? -37.452 10.045 29.873 1.00 77.69 120 SER A N 1
ATOM 958 C CA . SER A 1 120 ? -36.733 11.082 30.627 1.00 77.69 120 SER A CA 1
ATOM 959 C C . SER A 1 120 ? -36.929 12.492 30.060 1.00 77.69 120 SER A C 1
ATOM 961 O O . SER A 1 120 ? -36.911 13.466 30.807 1.00 77.69 120 SER A O 1
ATOM 963 N N . LYS A 1 121 ? -37.117 12.638 28.741 1.00 78.31 121 LYS A N 1
ATOM 964 C CA . LYS A 1 121 ? -37.347 13.948 28.107 1.00 78.31 121 LYS A CA 1
ATOM 965 C C . LYS A 1 121 ? -38.729 14.520 28.436 1.00 78.31 121 LYS A C 1
ATOM 967 O O . LYS A 1 121 ? -38.877 15.739 28.472 1.00 78.31 121 LYS A O 1
ATOM 972 N N . TYR A 1 122 ? -39.720 13.659 28.648 1.00 78.44 122 TYR A N 1
ATOM 973 C CA . TYR A 1 122 ? -41.105 14.056 28.908 1.00 78.44 122 TYR A CA 1
ATOM 974 C C . TYR A 1 122 ? -41.519 13.912 30.381 1.00 78.44 122 TYR A C 1
ATOM 976 O O . TYR A 1 122 ? -42.673 14.183 30.699 1.00 78.44 122 TYR A O 1
ATOM 984 N N . GLY A 1 123 ? -40.590 13.542 31.272 1.00 69.94 123 GLY A N 1
ATOM 985 C CA . GLY A 1 123 ? -40.867 13.359 32.703 1.00 69.94 123 GLY A CA 1
ATOM 986 C C . GLY A 1 123 ? -41.863 12.231 32.970 1.00 69.94 123 GLY A C 1
ATOM 987 O O . GLY A 1 123 ? -42.685 12.336 33.875 1.00 69.94 123 GLY A O 1
ATOM 988 N N . LEU A 1 124 ? -41.836 11.204 32.122 1.00 67.44 124 LEU A N 1
ATOM 989 C CA . LEU A 1 124 ? -42.648 10.003 32.260 1.00 67.44 124 LEU A CA 1
ATOM 990 C C . LEU A 1 124 ? -41.833 9.009 33.098 1.00 67.44 124 LEU A C 1
ATOM 992 O O . LEU A 1 124 ? -41.183 8.135 32.530 1.00 67.44 124 LEU A O 1
ATOM 996 N N . ASP A 1 125 ? -41.788 9.228 34.412 1.00 58.22 125 ASP A N 1
ATOM 997 C CA . ASP A 1 125 ? -41.227 8.269 35.379 1.00 58.22 125 ASP A CA 1
ATOM 998 C C . ASP A 1 125 ? -42.276 7.214 35.770 1.00 58.22 125 ASP A C 1
ATOM 1000 O O . ASP A 1 125 ? -43.450 7.597 36.000 1.00 58.22 125 ASP A O 1
#

Foldseek 3Di:
DDWDDPVVVVVLQVFWAAPVPRAGWDWDQDPVVRTIAIAGPVGHGGPDIHGDDDQVRCVVVVHDDPPVVVVVVVVVVVVVVVVDPPVVCPPPCVVPPLADPVPRHGNDPVRVVVVVVVCVVVVVD